Protein AF-A0AAN8WM57-F1 (afdb_monomer)

Organism: Halocaridina rubra (NCBI:txid373956)

Solvent-accessible surface area (backbone atoms only — not comparable to full-atom values): 4415 Å² total; per-residue (Å²): 133,84,83,77,67,89,63,82,63,69,68,46,63,63,81,52,56,28,70,87,36,93,78,49,62,92,85,59,5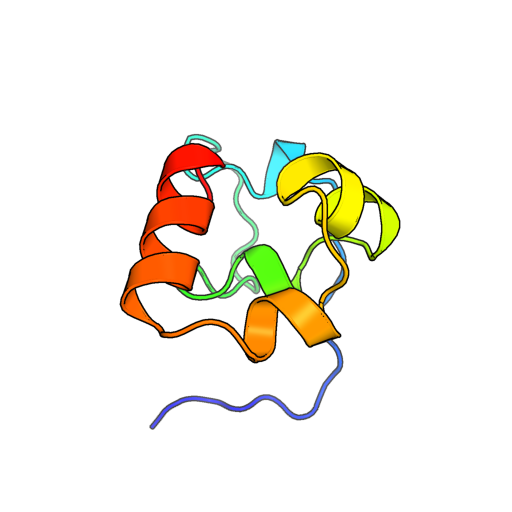3,70,90,49,38,73,61,22,32,43,72,67,54,38,30,71,71,67,74,42,54,70,72,58,50,72,70,44,56,68,73,58,44,52,52,52,28,45,77,64,34,36,94

Nearest PDB structures (foldseek):
  2rjw-assembly2_B  TM=9.421E-01  e=6.997E-06  Gallus gallus
  3nkj-assembly1_A  TM=9.027E-01  e=7.998E-06  Gallus gallus
  2rjw-assembly1_A  TM=8.882E-01  e=7.481E-06  Gallus gallus
  3mya-assembly2_B  TM=9.399E-01  e=2.494E-05  Gallus gallus
  3myc-assembly1_A  TM=8.975E-01  e=2.851E-05  Gallus gallus

Sequence (71 aa):
MHHMSSEPPKIYPAHLLLVSNYRLPNDVDRCHLERHLSDTDFEMVFHMSRMDFYRLPEWRRNDLKRRAKLF

Structure (mmCIF, N/CA/C/O backbone):
data_AF-A0AAN8WM57-F1
#
_entry.id   AF-A0AAN8WM57-F1
#
loop_
_atom_site.group_PDB
_atom_site.id
_atom_site.type_symbol
_atom_site.label_atom_id
_atom_site.label_alt_id
_atom_site.label_comp_id
_atom_site.label_asym_id
_atom_site.label_entity_id
_atom_site.label_seq_id
_atom_site.pdbx_PDB_ins_code
_atom_site.Cartn_x
_atom_site.Cartn_y
_atom_site.Cartn_z
_atom_site.occupancy
_atom_site.B_iso_or_equiv
_atom_site.auth_seq_id
_atom_site.auth_comp_id
_atom_site.auth_asym_id
_atom_site.auth_atom_id
_atom_site.pdbx_PDB_model_num
ATOM 1 N N . MET A 1 1 ? -4.873 -21.697 -7.833 1.00 36.50 1 MET A N 1
ATOM 2 C CA . MET A 1 1 ? -5.848 -20.797 -8.480 1.00 36.50 1 MET A CA 1
ATOM 3 C C . MET A 1 1 ? -5.903 -19.531 -7.644 1.00 36.50 1 MET A C 1
ATOM 5 O O . MET A 1 1 ? -6.435 -19.576 -6.545 1.00 36.50 1 MET A O 1
ATOM 9 N N . HIS A 1 2 ? -5.242 -18.455 -8.078 1.00 43.19 2 HIS A N 1
ATOM 10 C CA . HIS A 1 2 ? -5.345 -17.167 -7.391 1.00 43.19 2 HIS A CA 1
ATOM 11 C C . HIS A 1 2 ? -6.744 -16.622 -7.661 1.00 43.19 2 HIS A C 1
ATOM 13 O O . HIS A 1 2 ? -7.083 -16.349 -8.812 1.00 43.19 2 HIS A O 1
ATOM 19 N N . HIS A 1 3 ? -7.567 -16.538 -6.619 1.00 45.09 3 HIS A N 1
ATOM 20 C CA . HIS A 1 3 ? -8.867 -15.890 -6.682 1.00 45.09 3 HIS A CA 1
ATOM 21 C C . HIS A 1 3 ? -8.608 -14.398 -6.933 1.00 45.09 3 HIS A C 1
ATOM 23 O O . HIS A 1 3 ? -8.363 -13.626 -6.011 1.00 45.09 3 HIS A O 1
ATOM 29 N N . MET A 1 4 ? -8.576 -14.002 -8.204 1.00 51.41 4 MET A N 1
ATOM 30 C CA . MET A 1 4 ? -8.777 -12.613 -8.597 1.00 51.41 4 MET A CA 1
ATOM 31 C C . MET A 1 4 ? -10.269 -12.346 -8.410 1.00 51.41 4 MET A C 1
ATOM 33 O O . MET A 1 4 ? -11.037 -12.403 -9.367 1.00 51.41 4 MET A O 1
ATOM 37 N N . SER A 1 5 ? -10.705 -12.176 -7.161 1.00 49.00 5 SER A N 1
ATOM 38 C CA . SER A 1 5 ? -12.036 -11.659 -6.874 1.00 49.00 5 SER A CA 1
ATOM 39 C C . SER A 1 5 ? -12.155 -10.309 -7.583 1.00 49.00 5 SER A C 1
ATOM 41 O O . SER A 1 5 ? -11.387 -9.384 -7.335 1.00 49.00 5 SER A O 1
ATOM 43 N N . SER A 1 6 ? -13.082 -10.233 -8.534 1.00 55.50 6 SER A N 1
ATOM 44 C CA . SER A 1 6 ? -13.394 -9.046 -9.336 1.00 55.50 6 SER A CA 1
ATOM 45 C C . SER A 1 6 ? -14.139 -7.966 -8.545 1.00 55.50 6 SER A C 1
ATOM 47 O O . SER A 1 6 ? -14.552 -6.960 -9.115 1.00 55.50 6 SER A O 1
ATOM 49 N N . GLU A 1 7 ? -14.345 -8.180 -7.246 1.00 62.53 7 GLU A N 1
ATOM 50 C CA . GLU A 1 7 ? -14.919 -7.194 -6.341 1.00 62.53 7 GLU A CA 1
ATOM 51 C C . GLU A 1 7 ? -13.820 -6.265 -5.810 1.00 62.53 7 GLU A C 1
ATOM 53 O O . GLU A 1 7 ? -12.726 -6.735 -5.472 1.00 62.53 7 GLU A O 1
ATOM 58 N N . PRO A 1 8 ? -14.079 -4.946 -5.730 1.00 66.56 8 PRO A N 1
ATOM 59 C CA . PRO A 1 8 ? -13.124 -4.013 -5.155 1.00 66.56 8 PRO A CA 1
ATOM 60 C C . PRO A 1 8 ? -12.768 -4.457 -3.725 1.00 66.56 8 PRO A C 1
ATOM 62 O O . PRO A 1 8 ? -13.668 -4.801 -2.951 1.00 66.56 8 PRO A O 1
ATOM 65 N N . PRO A 1 9 ? -11.473 -4.469 -3.354 1.00 75.62 9 PRO A N 1
ATOM 66 C CA . PRO A 1 9 ? -11.054 -4.835 -2.011 1.00 75.62 9 PRO A CA 1
ATOM 67 C C . PRO A 1 9 ? -11.785 -3.977 -0.984 1.00 75.62 9 PRO A C 1
ATOM 69 O O . PRO A 1 9 ? -11.848 -2.753 -1.116 1.00 75.62 9 PRO A O 1
ATOM 72 N N . LYS A 1 10 ? -12.307 -4.604 0.072 1.00 83.31 10 LYS A N 1
ATOM 73 C CA . LYS A 1 10 ? -12.805 -3.842 1.216 1.00 83.31 10 LYS A CA 1
ATOM 74 C C . LYS A 1 10 ? -11.656 -3.056 1.829 1.00 83.31 10 LYS A C 1
ATOM 76 O O . LYS A 1 10 ? -10.572 -3.605 2.041 1.00 83.31 10 LYS A O 1
ATOM 81 N N . ILE A 1 11 ? -11.930 -1.789 2.103 1.00 85.88 11 ILE A N 1
ATOM 82 C CA . ILE A 1 11 ? -10.958 -0.848 2.634 1.00 85.88 11 ILE A CA 1
ATOM 83 C C . ILE A 1 11 ? -10.999 -0.901 4.158 1.00 85.88 11 ILE A C 1
ATOM 85 O O . ILE A 1 11 ? -12.063 -0.756 4.760 1.00 85.88 11 ILE A O 1
ATOM 89 N N . TYR A 1 12 ? -9.839 -1.094 4.773 1.00 83.56 12 TYR A N 1
ATOM 90 C CA . TYR A 1 12 ? -9.658 -1.127 6.215 1.00 83.56 12 TYR A CA 1
ATOM 91 C C . TYR A 1 12 ? -8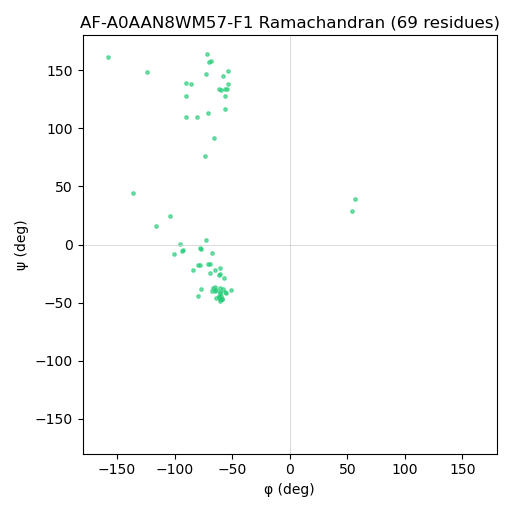.610 -0.089 6.639 1.00 83.56 12 TYR A C 1
ATOM 93 O O . TYR A 1 12 ? -7.647 0.152 5.908 1.00 83.56 12 TYR A O 1
ATOM 101 N N . PRO A 1 13 ? -8.748 0.496 7.841 1.00 82.81 13 PRO A N 1
ATOM 102 C CA . PRO A 1 13 ? -7.711 1.339 8.422 1.00 82.81 13 PRO A CA 1
ATOM 103 C C . PRO A 1 13 ? -6.353 0.630 8.479 1.00 82.81 13 PRO A C 1
ATOM 105 O O . PRO A 1 13 ? -6.275 -0.528 8.899 1.00 82.81 13 PRO A O 1
ATOM 108 N N . ALA A 1 14 ? -5.270 1.345 8.157 1.00 79.69 14 ALA A N 1
ATOM 109 C CA . ALA A 1 14 ? -3.917 0.779 8.100 1.00 79.69 14 ALA A CA 1
ATOM 110 C C . ALA A 1 14 ? -3.508 0.000 9.366 1.00 79.69 14 ALA A C 1
ATOM 112 O O . ALA A 1 14 ? -2.914 -1.072 9.278 1.00 79.69 14 ALA A O 1
ATOM 113 N N . HIS A 1 15 ? -3.888 0.488 10.551 1.00 78.44 15 HIS A N 1
ATOM 114 C CA . HIS A 1 15 ? -3.563 -0.152 11.829 1.00 78.44 15 HIS A CA 1
ATOM 115 C C . HIS A 1 15 ? -4.218 -1.538 12.027 1.00 78.44 15 HIS A C 1
ATOM 117 O O . HIS A 1 15 ? -3.723 -2.339 12.825 1.00 78.44 15 HIS A O 1
ATOM 123 N N . LEU A 1 16 ? -5.308 -1.845 11.311 1.00 79.06 16 LEU A N 1
ATOM 124 C CA . LEU A 1 16 ? -5.954 -3.165 11.324 1.00 79.06 16 LEU A CA 1
ATOM 125 C C . LEU A 1 16 ? -5.300 -4.157 10.358 1.00 79.06 16 LEU A C 1
ATOM 127 O O . LEU A 1 16 ? -5.432 -5.363 10.549 1.00 79.06 16 LEU A O 1
ATOM 131 N N . LEU A 1 17 ? -4.586 -3.654 9.349 1.00 77.81 17 LEU A N 1
ATOM 132 C CA . LEU A 1 17 ? -3.924 -4.456 8.319 1.00 77.81 17 LEU A CA 1
ATOM 133 C C . LEU A 1 17 ? -2.469 -4.793 8.658 1.00 77.81 17 LEU A C 1
ATOM 135 O O . LEU A 1 17 ? -1.835 -5.538 7.921 1.00 77.81 17 LEU A O 1
ATOM 139 N N . LEU A 1 18 ? -1.928 -4.274 9.763 1.00 75.25 18 LEU A N 1
ATOM 140 C CA . LEU A 1 18 ? -0.586 -4.630 10.224 1.00 75.25 18 LEU A CA 1
ATOM 141 C C . LEU A 1 18 ? -0.501 -6.136 10.502 1.00 75.25 18 LEU A C 1
ATOM 143 O O . LEU A 1 18 ? -1.330 -6.675 11.232 1.00 75.25 18 LEU A O 1
ATOM 147 N N . VAL A 1 19 ? 0.552 -6.801 10.017 1.00 67.81 19 VAL A N 1
ATOM 148 C CA . VAL A 1 19 ? 0.754 -8.254 10.223 1.00 67.81 19 VAL A CA 1
ATOM 149 C C . VAL A 1 19 ? 0.868 -8.654 11.698 1.00 67.81 19 VAL A C 1
ATOM 151 O O . VAL A 1 19 ? 0.635 -9.804 12.055 1.00 67.81 19 VAL A O 1
ATOM 154 N N . SER A 1 20 ? 1.184 -7.702 12.581 1.00 68.00 20 SER A N 1
ATOM 155 C CA . SER A 1 20 ? 1.190 -7.900 14.034 1.00 68.00 20 SER A CA 1
ATOM 156 C C . SER A 1 20 ? -0.209 -7.907 14.668 1.00 68.00 20 SER A C 1
ATOM 158 O O . SER A 1 20 ? -0.323 -8.077 15.881 1.00 68.00 20 SER A O 1
ATOM 160 N N . ASN A 1 21 ? -1.272 -7.665 13.897 1.00 71.19 21 ASN A N 1
ATOM 161 C CA . ASN A 1 21 ? -2.633 -7.572 14.405 1.00 71.19 21 ASN A CA 1
ATOM 162 C C . ASN A 1 21 ? -3.324 -8.947 14.388 1.00 71.19 21 ASN A C 1
ATOM 164 O O . ASN A 1 21 ? -3.688 -9.473 13.339 1.00 71.19 21 ASN A O 1
ATOM 168 N N . TYR A 1 22 ? -3.562 -9.520 15.571 1.00 66.31 22 TYR A N 1
ATOM 169 C CA . TYR A 1 22 ? -4.256 -10.808 15.729 1.00 66.31 22 TYR A CA 1
ATOM 170 C C . TYR A 1 22 ? -5.745 -10.770 15.337 1.00 66.31 22 TYR A C 1
ATOM 172 O O . TYR A 1 22 ? -6.390 -11.814 15.302 1.00 66.31 22 TYR A O 1
ATOM 180 N N . ARG A 1 23 ? -6.302 -9.584 15.052 1.00 70.38 23 ARG A N 1
ATOM 181 C CA . ARG A 1 23 ? -7.692 -9.384 14.606 1.00 70.38 23 ARG A CA 1
ATOM 182 C C . ARG A 1 23 ? -7.802 -9.090 13.108 1.00 70.38 23 ARG A C 1
ATOM 184 O O . ARG A 1 23 ? -8.760 -8.445 12.685 1.00 70.38 23 ARG A O 1
ATOM 191 N N . LEU A 1 24 ? -6.823 -9.525 12.316 1.00 76.44 24 LEU A N 1
ATOM 192 C CA . LEU A 1 24 ? -6.856 -9.367 10.865 1.00 76.44 24 LEU A CA 1
ATOM 193 C C . LEU A 1 24 ? -8.144 -10.009 10.300 1.00 76.44 24 LEU A C 1
ATOM 195 O O . LEU A 1 24 ? -8.416 -11.169 10.626 1.00 76.44 24 LEU A O 1
ATOM 199 N N . PRO A 1 25 ? -8.949 -9.294 9.493 1.00 77.31 25 PRO A N 1
ATOM 200 C CA . PRO A 1 25 ? -10.184 -9.849 8.948 1.00 77.31 25 PRO A CA 1
ATOM 201 C C . PRO A 1 25 ? -9.935 -11.130 8.134 1.00 77.31 25 PRO A C 1
ATOM 203 O O . PRO A 1 25 ? -8.926 -11.267 7.447 1.00 77.31 25 PRO A O 1
ATOM 206 N N . ASN A 1 26 ? -10.858 -12.092 8.187 1.00 75.19 26 ASN A N 1
ATOM 207 C CA . ASN A 1 26 ? -10.696 -13.354 7.450 1.00 75.19 26 ASN A CA 1
ATOM 208 C C . ASN A 1 26 ? -10.836 -13.189 5.925 1.00 75.19 26 ASN A C 1
ATOM 210 O O . ASN A 1 26 ? -10.449 -14.086 5.182 1.00 75.19 26 ASN A O 1
ATOM 214 N N . ASP A 1 27 ? -11.405 -12.072 5.466 1.00 79.44 27 ASP A N 1
ATOM 215 C CA . ASP A 1 27 ? -11.640 -11.759 4.055 1.00 79.44 27 ASP A CA 1
ATOM 216 C C . ASP A 1 27 ? -10.532 -10.905 3.419 1.00 79.44 27 ASP A C 1
ATOM 218 O O . ASP A 1 27 ? -10.628 -10.584 2.233 1.00 79.44 27 ASP A O 1
ATOM 222 N N . VAL A 1 28 ? -9.483 -10.542 4.171 1.00 79.88 28 VAL A N 1
ATOM 223 C CA . VAL A 1 28 ? -8.329 -9.835 3.604 1.00 79.88 28 VAL A CA 1
ATOM 224 C C . VAL A 1 28 ? -7.265 -10.804 3.108 1.00 79.88 28 VAL A C 1
ATOM 226 O O . VAL A 1 28 ? -6.927 -11.802 3.750 1.00 79.88 28 VAL A O 1
ATOM 229 N N . ASP A 1 29 ? -6.692 -10.484 1.955 1.00 79.75 29 ASP A N 1
ATOM 230 C CA . ASP A 1 29 ? -5.590 -11.251 1.398 1.00 79.75 29 ASP A CA 1
ATOM 231 C C . ASP A 1 29 ? -4.275 -10.847 2.074 1.00 79.75 29 ASP A C 1
ATOM 233 O O . ASP A 1 29 ? -3.745 -9.758 1.846 1.00 79.75 29 ASP A O 1
ATOM 237 N N . ARG A 1 30 ? -3.727 -11.753 2.892 1.00 76.94 30 ARG A N 1
ATOM 238 C CA . ARG A 1 30 ? -2.481 -11.541 3.647 1.00 76.94 30 ARG A CA 1
ATOM 239 C C . ARG A 1 30 ? -1.264 -11.293 2.757 1.00 76.94 30 ARG A C 1
ATOM 241 O O . ARG A 1 30 ? -0.327 -10.640 3.196 1.00 76.94 30 ARG A O 1
ATOM 248 N N . CYS A 1 31 ? -1.272 -11.786 1.520 1.00 77.06 31 CYS A N 1
ATOM 249 C CA . CYS A 1 31 ? -0.180 -11.559 0.571 1.00 77.06 31 CYS A CA 1
ATOM 250 C C . CYS A 1 31 ? -0.259 -10.173 -0.094 1.00 77.06 31 CYS A C 1
ATOM 252 O O . CYS A 1 31 ? 0.733 -9.690 -0.658 1.00 77.06 31 CYS A O 1
ATOM 254 N N . HIS A 1 32 ? -1.437 -9.543 -0.029 1.00 82.06 32 HIS A N 1
ATOM 255 C CA . HIS A 1 32 ? -1.772 -8.312 -0.736 1.00 82.06 32 HIS A CA 1
ATOM 256 C C . HIS A 1 32 ? -2.526 -7.311 0.157 1.00 82.06 32 HIS A C 1
ATOM 258 O O . HIS A 1 32 ? -3.517 -6.707 -0.270 1.00 82.06 32 HIS A O 1
ATOM 264 N N . LEU A 1 33 ? -2.067 -7.133 1.400 1.00 84.75 33 LEU A N 1
ATOM 265 C CA . LEU A 1 33 ? -2.669 -6.224 2.385 1.00 84.75 33 LEU A CA 1
ATOM 266 C C . LEU A 1 33 ? -2.740 -4.777 1.883 1.00 84.75 33 LEU A C 1
ATOM 268 O O . LEU A 1 33 ? -3.668 -4.043 2.215 1.00 84.75 33 LEU A O 1
ATOM 272 N N . GLU A 1 34 ? -1.812 -4.378 1.013 1.00 83.88 34 GLU A N 1
ATOM 273 C CA . GLU A 1 34 ? -1.783 -3.054 0.403 1.00 83.88 34 GLU A CA 1
ATOM 274 C C . GLU A 1 34 ? -3.036 -2.742 -0.431 1.00 83.88 34 GLU A C 1
ATOM 276 O O . GLU A 1 34 ? -3.403 -1.577 -0.593 1.00 83.88 34 GLU A O 1
ATOM 281 N N . ARG A 1 35 ? -3.733 -3.769 -0.943 1.00 86.44 35 ARG A N 1
ATOM 282 C CA . ARG A 1 35 ? -4.988 -3.607 -1.695 1.00 86.44 35 ARG A CA 1
ATOM 283 C C . ARG A 1 35 ? -6.145 -3.147 -0.816 1.00 86.44 35 ARG A C 1
ATOM 285 O O . ARG A 1 35 ? -7.070 -2.535 -1.330 1.00 86.44 35 ARG A O 1
ATOM 292 N N . HIS A 1 36 ? -6.065 -3.417 0.482 1.00 86.75 36 HIS A N 1
ATOM 293 C CA . HIS A 1 36 ? -7.099 -3.111 1.462 1.00 86.75 36 HIS A CA 1
ATOM 294 C C . HIS A 1 36 ? -6.899 -1.758 2.156 1.00 86.75 36 HIS A C 1
ATOM 296 O O . HIS A 1 36 ? -7.752 -1.347 2.932 1.00 86.75 36 HIS A O 1
ATOM 302 N N . LEU A 1 37 ? -5.793 -1.050 1.908 1.00 86.56 37 LEU A N 1
ATOM 303 C CA . LEU A 1 37 ? -5.610 0.317 2.411 1.00 86.56 37 LEU A CA 1
ATOM 304 C C . LEU A 1 37 ? -6.544 1.288 1.685 1.00 86.56 37 LEU A C 1
ATOM 306 O O . LEU A 1 37 ? -6.934 1.005 0.558 1.00 86.56 37 LEU A O 1
ATOM 310 N N . SER A 1 38 ? -6.866 2.440 2.274 1.00 88.12 38 SER A N 1
ATOM 311 C CA . SER A 1 38 ? -7.434 3.567 1.515 1.00 88.12 38 SER A CA 1
ATOM 312 C C . SER A 1 38 ? -6.351 4.208 0.637 1.00 88.12 38 SER A C 1
ATOM 314 O O . SER A 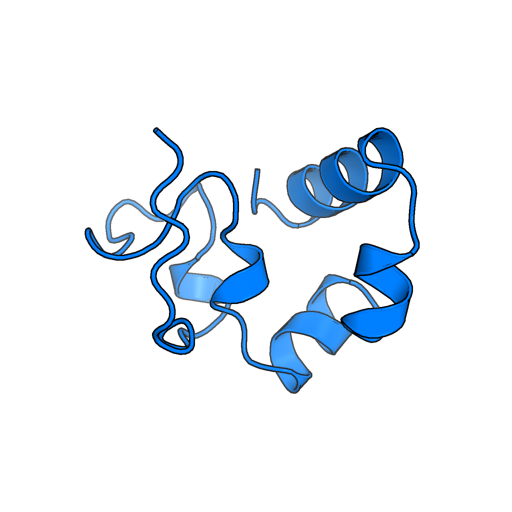1 38 ? -5.167 3.949 0.845 1.00 88.12 38 SER A O 1
ATOM 316 N N . ASP A 1 39 ? -6.703 5.021 -0.362 1.00 87.00 39 ASP A N 1
ATOM 317 C CA . ASP A 1 39 ? -5.689 5.723 -1.174 1.00 87.00 39 ASP A CA 1
ATOM 318 C C . ASP A 1 39 ? -4.826 6.655 -0.317 1.00 87.00 39 ASP A C 1
ATOM 320 O O . ASP A 1 39 ? -3.604 6.646 -0.434 1.00 87.00 39 ASP A O 1
ATOM 324 N N . THR A 1 40 ? -5.444 7.365 0.629 1.00 88.56 40 THR A N 1
ATOM 325 C CA . THR A 1 40 ? -4.734 8.230 1.576 1.00 88.56 40 THR A CA 1
ATOM 326 C C . THR A 1 40 ? -3.800 7.433 2.485 1.00 88.56 40 THR A C 1
ATOM 328 O O . THR A 1 40 ? -2.640 7.803 2.634 1.00 88.56 40 THR A O 1
ATOM 331 N N . ASP A 1 41 ? -4.253 6.315 3.062 1.00 88.44 41 ASP A N 1
ATOM 332 C CA . ASP A 1 41 ? -3.388 5.464 3.894 1.00 88.44 41 ASP A CA 1
ATOM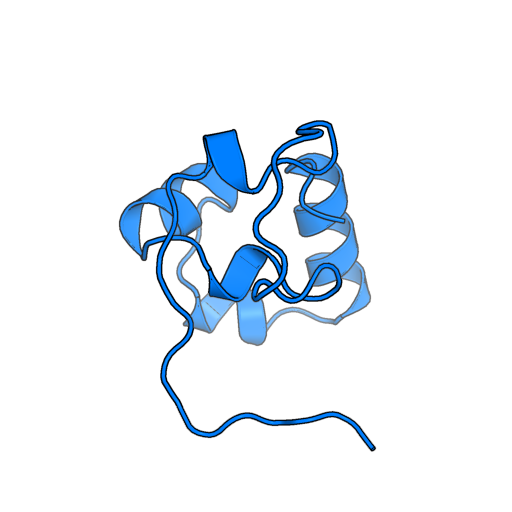 333 C C . ASP A 1 41 ? -2.249 4.850 3.083 1.00 88.44 41 ASP A C 1
ATOM 335 O O . ASP A 1 41 ? -1.119 4.766 3.558 1.00 88.44 41 ASP A O 1
ATOM 339 N N . PHE A 1 42 ? -2.533 4.434 1.851 1.00 90.56 42 PHE A N 1
ATOM 340 C CA . PHE A 1 42 ? -1.531 3.892 0.948 1.00 90.56 42 PHE A CA 1
ATOM 341 C C . PHE A 1 42 ? -0.435 4.923 0.668 1.00 90.56 42 PHE A C 1
ATOM 343 O O . PHE A 1 42 ? 0.747 4.615 0.813 1.00 90.56 42 PHE A O 1
ATOM 350 N N . GLU A 1 43 ? -0.816 6.151 0.321 1.00 90.62 43 GLU A N 1
ATOM 351 C CA . GLU A 1 43 ? 0.127 7.244 0.090 1.00 90.62 43 GLU A CA 1
ATOM 352 C C . GLU A 1 43 ? 0.882 7.635 1.364 1.00 90.62 43 GLU A C 1
ATOM 354 O O . GLU A 1 43 ? 2.078 7.903 1.297 1.00 90.62 43 GLU A O 1
ATOM 359 N N . MET A 1 44 ? 0.248 7.602 2.540 1.00 89.06 44 MET A N 1
ATOM 360 C CA . MET A 1 44 ? 0.934 7.852 3.814 1.00 89.06 44 MET A CA 1
ATOM 361 C C . MET A 1 44 ? 1.957 6.763 4.160 1.00 89.06 44 MET A C 1
ATOM 363 O O . MET A 1 44 ? 3.014 7.075 4.704 1.00 89.06 44 MET A O 1
ATOM 367 N N . VAL A 1 45 ? 1.660 5.496 3.855 1.00 87.88 45 VAL A N 1
ATOM 368 C CA . VAL A 1 45 ? 2.521 4.344 4.172 1.00 87.88 45 VAL A CA 1
ATOM 369 C C . VAL A 1 45 ? 3.668 4.192 3.171 1.00 87.88 45 VAL A C 1
ATOM 371 O O . VAL A 1 45 ? 4.805 3.931 3.564 1.00 87.88 45 VAL A O 1
ATOM 374 N N . PHE A 1 46 ? 3.379 4.319 1.875 1.00 90.06 46 PHE A N 1
ATOM 375 C CA . PHE A 1 46 ? 4.345 4.074 0.801 1.00 90.06 46 PHE A CA 1
ATOM 376 C C . PHE A 1 46 ? 4.954 5.351 0.222 1.00 90.06 46 PHE A C 1
ATOM 378 O O . PHE A 1 46 ? 5.889 5.259 -0.575 1.00 90.06 46 PHE A O 1
ATOM 385 N N . HIS A 1 47 ? 4.454 6.526 0.615 1.00 91.75 47 HIS A N 1
ATOM 386 C CA . HIS A 1 47 ? 4.881 7.834 0.110 1.00 91.75 47 HIS A CA 1
ATOM 387 C C . HIS A 1 47 ? 4.810 7.948 -1.423 1.00 91.75 47 HIS A C 1
ATOM 389 O O . HIS A 1 47 ? 5.599 8.663 -2.040 1.00 91.75 47 HIS A O 1
ATOM 395 N N . MET A 1 48 ? 3.887 7.211 -2.048 1.00 93.06 48 MET A N 1
ATOM 396 C CA . MET A 1 48 ? 3.650 7.205 -3.492 1.00 93.06 48 MET A CA 1
ATOM 397 C C . MET A 1 48 ? 2.239 6.714 -3.818 1.00 93.06 48 MET A C 1
ATOM 399 O O . MET A 1 48 ? 1.615 6.022 -3.011 1.00 93.06 48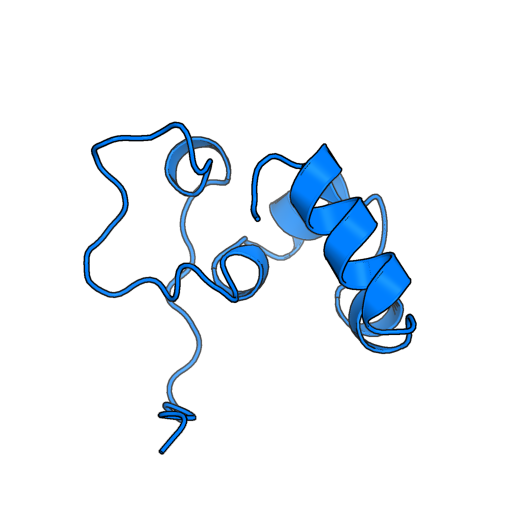 MET A O 1
ATOM 403 N N . SER A 1 49 ? 1.771 7.013 -5.031 1.00 90.62 49 SER A N 1
ATOM 404 C CA . SER A 1 49 ? 0.481 6.529 -5.520 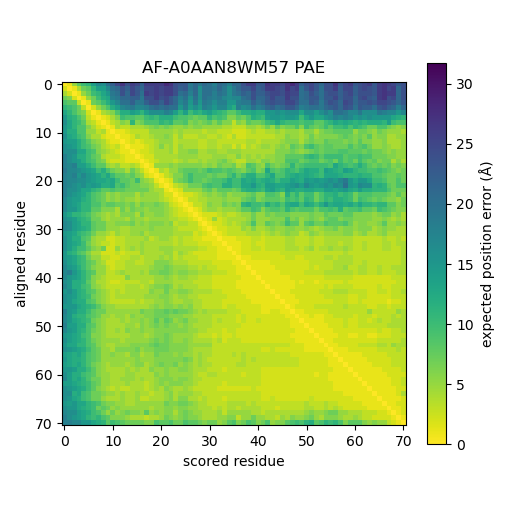1.00 90.62 49 SER A CA 1
ATOM 405 C C . SER A 1 49 ? 0.492 5.012 -5.751 1.00 90.62 49 SER A C 1
ATOM 407 O O . SER A 1 49 ? 1.536 4.398 -6.005 1.00 90.62 49 SER A O 1
ATOM 409 N N . ARG A 1 50 ? -0.693 4.387 -5.753 1.00 89.19 50 ARG A N 1
ATOM 410 C CA . ARG A 1 50 ? -0.837 2.968 -6.131 1.00 89.19 50 ARG A CA 1
ATOM 411 C C . ARG A 1 50 ? -0.288 2.685 -7.521 1.00 89.19 50 ARG A C 1
ATOM 413 O O . ARG A 1 50 ? 0.354 1.657 -7.725 1.00 89.19 50 ARG A O 1
ATOM 420 N N . MET A 1 51 ? -0.541 3.583 -8.474 1.00 90.50 51 MET A N 1
ATOM 421 C CA . MET A 1 51 ? -0.044 3.427 -9.839 1.00 90.50 51 MET A CA 1
ATOM 422 C C . MET A 1 51 ? 1.481 3.355 -9.869 1.00 90.50 51 MET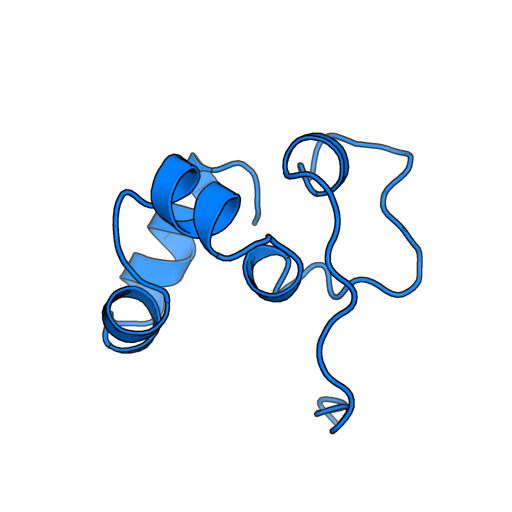 A C 1
ATOM 424 O O . MET A 1 51 ? 2.028 2.474 -10.530 1.00 90.50 51 MET A O 1
ATOM 428 N N . ASP A 1 52 ? 2.163 4.228 -9.129 1.00 92.12 52 ASP A N 1
ATOM 429 C CA . ASP A 1 52 ? 3.625 4.223 -9.069 1.00 92.12 52 ASP A CA 1
ATOM 430 C C . ASP A 1 52 ? 4.152 2.979 -8.363 1.00 92.12 52 ASP A C 1
ATOM 432 O O . ASP A 1 52 ? 5.088 2.347 -8.849 1.00 92.12 52 ASP A O 1
ATOM 436 N N . PHE A 1 53 ? 3.496 2.557 -7.281 1.00 91.88 53 PHE A N 1
ATOM 437 C CA . PHE A 1 53 ? 3.852 1.332 -6.576 1.00 91.88 53 PHE A CA 1
ATOM 438 C C . PHE A 1 53 ? 3.771 0.098 -7.480 1.00 91.88 53 PHE A C 1
ATOM 440 O O . PHE A 1 53 ? 4.715 -0.689 -7.517 1.00 91.88 53 PHE A O 1
ATOM 447 N N . TYR A 1 54 ? 2.687 -0.069 -8.247 1.00 89.50 54 TYR A N 1
ATOM 448 C CA . TYR A 1 54 ? 2.523 -1.214 -9.153 1.00 89.50 54 TYR A CA 1
ATOM 449 C C . TYR A 1 54 ? 3.466 -1.192 -10.362 1.00 89.50 54 TYR A C 1
ATOM 451 O O . TYR A 1 54 ? 3.680 -2.239 -10.972 1.00 89.50 54 TYR A O 1
ATOM 459 N N . ARG A 1 55 ? 4.072 -0.043 -10.683 1.00 93.56 55 ARG A N 1
ATOM 460 C CA . ARG A 1 55 ? 5.146 0.057 -11.685 1.00 93.56 55 ARG A CA 1
ATOM 461 C C . ARG A 1 55 ? 6.500 -0.415 -11.152 1.00 93.56 55 ARG A C 1
ATOM 463 O O . ARG A 1 55 ? 7.399 -0.684 -11.948 1.00 93.56 55 ARG A O 1
ATOM 470 N N . LEU A 1 56 ? 6.675 -0.517 -9.832 1.00 92.44 56 LEU A N 1
ATOM 471 C CA . LEU A 1 56 ? 7.928 -0.983 -9.246 1.00 92.44 56 LEU A CA 1
ATOM 472 C C . LEU A 1 56 ? 8.118 -2.498 -9.451 1.00 92.44 56 LEU A C 1
ATOM 474 O O . LEU A 1 56 ? 7.155 -3.272 -9.374 1.00 92.44 56 LEU A O 1
ATOM 478 N N . PRO A 1 57 ? 9.374 -2.957 -9.611 1.00 94.31 57 PRO A N 1
ATOM 479 C CA . PRO A 1 57 ? 9.693 -4.379 -9.600 1.00 94.31 57 PRO A CA 1
ATOM 480 C C . PRO A 1 57 ? 9.173 -5.075 -8.339 1.00 94.31 57 PRO A C 1
ATOM 482 O O . PRO A 1 57 ? 9.142 -4.486 -7.256 1.00 94.31 57 PRO A O 1
ATOM 485 N N . GLU A 1 58 ? 8.822 -6.356 -8.456 1.00 89.50 58 GLU A N 1
ATOM 486 C CA . GLU A 1 58 ? 8.261 -7.139 -7.347 1.00 89.50 58 GLU A CA 1
ATOM 487 C C . GLU A 1 58 ? 9.156 -7.142 -6.101 1.00 89.50 58 GLU A C 1
ATOM 489 O O . GLU A 1 58 ? 8.664 -6.941 -4.994 1.00 89.50 58 GLU A O 1
ATOM 494 N N . TRP A 1 59 ? 10.477 -7.266 -6.270 1.00 92.38 59 TRP A N 1
ATOM 495 C CA . TRP A 1 59 ? 11.423 -7.222 -5.150 1.00 92.38 59 TRP A CA 1
ATOM 496 C C . TRP A 1 59 ? 11.327 -5.912 -4.358 1.00 92.38 59 TRP A C 1
ATOM 498 O O . TRP A 1 59 ? 11.393 -5.925 -3.130 1.00 92.38 59 TRP A O 1
ATOM 508 N N . ARG A 1 60 ? 11.114 -4.786 -5.050 1.00 91.31 60 ARG A N 1
ATOM 509 C CA . ARG A 1 60 ? 11.015 -3.460 -4.436 1.00 91.31 60 ARG A CA 1
ATOM 510 C C . ARG A 1 60 ? 9.659 -3.262 -3.770 1.00 91.31 60 ARG A C 1
ATOM 512 O O . ARG A 1 60 ? 9.605 -2.719 -2.672 1.00 91.31 60 ARG A O 1
ATOM 519 N N . ARG A 1 61 ? 8.581 -3.760 -4.385 1.00 92.19 61 ARG A N 1
ATOM 520 C CA . ARG A 1 61 ? 7.253 -3.808 -3.752 1.00 92.19 61 ARG A CA 1
ATOM 521 C C . ARG A 1 61 ? 7.293 -4.626 -2.462 1.00 92.19 61 ARG A C 1
ATOM 523 O O . ARG A 1 61 ? 6.823 -4.155 -1.434 1.00 92.19 61 ARG A O 1
ATOM 530 N N . ASN A 1 62 ? 7.906 -5.808 -2.485 1.00 89.19 62 ASN A N 1
ATOM 531 C CA . ASN A 1 62 ? 8.023 -6.670 -1.308 1.00 89.19 62 ASN A CA 1
ATOM 532 C C . ASN A 1 62 ? 8.881 -6.036 -0.202 1.00 89.19 62 ASN A C 1
ATOM 534 O O . ASN A 1 62 ? 8.507 -6.121 0.965 1.00 89.19 62 ASN A O 1
ATOM 538 N N . ASP A 1 63 ? 9.983 -5.360 -0.547 1.00 92.25 63 ASP A N 1
ATOM 539 C CA . ASP A 1 63 ? 10.793 -4.617 0.430 1.00 92.25 63 ASP A CA 1
ATOM 540 C C . ASP A 1 63 ? 9.982 -3.507 1.118 1.00 92.25 63 ASP A C 1
ATOM 542 O O . ASP A 1 63 ? 9.959 -3.417 2.346 1.00 92.25 63 ASP A O 1
ATOM 546 N N . LEU A 1 64 ? 9.235 -2.715 0.343 1.00 91.31 64 LEU A N 1
ATOM 547 C CA . LEU A 1 64 ? 8.356 -1.673 0.878 1.00 91.31 64 LEU A CA 1
ATOM 548 C C . LEU A 1 64 ? 7.256 -2.253 1.778 1.00 91.31 64 LEU A C 1
ATOM 550 O O . LEU A 1 64 ? 7.032 -1.738 2.873 1.00 91.31 64 LEU A O 1
ATOM 554 N N . LYS A 1 65 ? 6.608 -3.353 1.367 1.00 87.81 65 LYS A N 1
ATOM 555 C CA . LYS A 1 65 ? 5.586 -4.028 2.186 1.00 8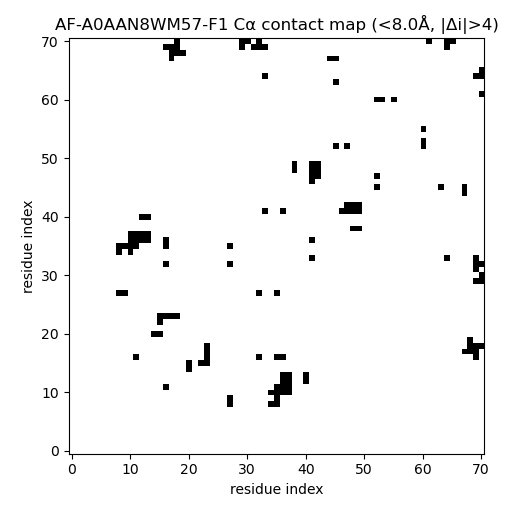7.81 65 LYS A CA 1
ATOM 556 C C . LYS A 1 65 ? 6.156 -4.530 3.513 1.00 87.81 65 LYS A C 1
ATOM 558 O O . LYS A 1 65 ? 5.536 -4.314 4.551 1.00 87.81 65 LYS A O 1
ATOM 563 N N . ARG A 1 66 ? 7.362 -5.115 3.520 1.00 86.00 66 ARG A N 1
ATOM 564 C CA . ARG A 1 66 ? 8.039 -5.531 4.765 1.00 86.00 66 ARG A CA 1
ATOM 565 C C . ARG A 1 66 ? 8.316 -4.350 5.688 1.00 86.00 66 ARG A C 1
ATOM 567 O O . ARG A 1 66 ? 8.028 -4.437 6.878 1.00 86.00 66 ARG A O 1
ATOM 574 N N . ARG A 1 67 ? 8.827 -3.234 5.153 1.00 86.81 67 ARG A N 1
ATOM 575 C CA . ARG A 1 67 ? 9.081 -2.009 5.939 1.00 86.81 67 ARG A CA 1
ATOM 576 C C . ARG A 1 67 ? 7.801 -1.450 6.561 1.00 86.81 67 ARG A C 1
ATOM 578 O O . ARG A 1 67 ? 7.826 -1.005 7.703 1.00 86.81 67 ARG A O 1
ATOM 585 N N . ALA A 1 68 ? 6.688 -1.539 5.837 1.00 84.25 68 ALA A N 1
ATOM 586 C CA . ALA A 1 68 ? 5.366 -1.129 6.299 1.00 84.25 68 ALA A CA 1
ATOM 587 C C . ALA A 1 68 ? 4.684 -2.135 7.249 1.00 84.25 68 ALA A C 1
ATOM 589 O O . ALA A 1 68 ? 3.592 -1.853 7.735 1.00 84.25 68 ALA A O 1
ATOM 590 N N . LYS A 1 69 ? 5.299 -3.298 7.528 1.00 82.31 69 LYS A N 1
ATOM 591 C CA . LYS A 1 69 ? 4.684 -4.416 8.274 1.00 82.31 69 LYS A CA 1
ATOM 592 C C . LYS A 1 69 ? 3.380 -4.909 7.625 1.00 82.31 69 LYS A C 1
ATOM 594 O O . LYS A 1 69 ? 2.410 -5.226 8.313 1.00 82.31 69 LYS A O 1
ATOM 599 N N . LEU A 1 70 ? 3.380 -4.952 6.294 1.00 80.19 70 LEU A N 1
ATOM 600 C CA . LEU A 1 70 ? 2.302 -5.433 5.423 1.00 80.19 70 LEU A CA 1
ATOM 601 C C . LEU A 1 70 ? 2.732 -6.669 4.605 1.00 80.19 70 LEU A C 1
ATOM 603 O O . LEU A 1 70 ? 2.107 -6.984 3.594 1.00 80.19 70 LEU A O 1
ATOM 607 N N . PHE A 1 71 ? 3.828 -7.326 5.000 1.00 73.69 71 PHE A N 1
ATOM 608 C CA . PHE A 1 71 ? 4.350 -8.561 4.409 1.00 73.69 71 PHE A CA 1
ATOM 609 C C . PHE A 1 71 ? 4.691 -9.565 5.504 1.00 73.69 71 PHE A C 1
ATOM 611 O O . PHE A 1 71 ? 5.190 -9.105 6.559 1.00 73.69 71 PHE A O 1
#

InterPro domains:
  IPR003128 Villin headpiece [PF02209] (36-71)
  IPR003128 Villin headpiece [PS51089] (6-71)
  IPR003128 Villin headpiece [SM00153] (36-71)
  IPR036886 Villin headpiece domain superfamily [G3DSA:1.10.950.10] (1-71)
  IPR036886 Villin headpiece domain superfamily [SSF47050] (4-71)
  IPR051618 Actin-binding LIM [PTHR24213] (4-71)

Foldseek 3Di:
DPPPPPDQAAADDLVLQQPPHPNNDPPDDLVCSLSRHDQVNNCVQQVDGPVVLVVDDPVVNVVSCVVSNSD

Radius of gyration: 11.7 Å; Cα contacts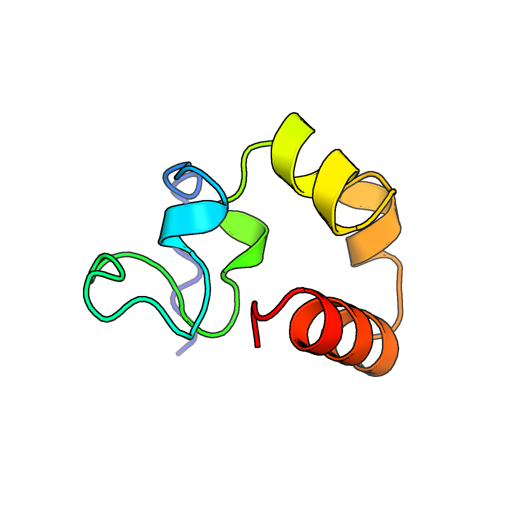 (8 Å, |Δi|>4): 70; chains: 1; bounding box: 26×29×27 Å

pLDDT: mean 80.5, std 12.82, range [36.5, 94.31]

Secondary structure (DSSP, 8-state):
------SPPPP--HHHHSTT-TT--TTS-TT-GGGGS-HHHHHHHHSS-HHHHHHS-HHHHHHHHHHTT--

Mean predicted aligned error: 6.72 Å